Protein AF-A0A0F8WGE4-F1 (afdb_monomer_lite)

Secondary structure (DSSP, 8-state):
-EEEEEEEEESSS-GGGPEEPPB--STTTTTSSSEEEEEEETTEEEEEEBTTBEEEEETTTTEEEEESS---EEEEEEEEE-

Organism: NCBI:txid412755

Foldseek 3Di:
DDKDKWKWKALVPDPVGIFTWDDPPDPVCLQPFAWDWADPDPPDIDIRTRPQYIWGAPPPPRDIDGDRPGDMDMDMDMDDDD

Sequence (82 aa):
SDLLVKVLISPTGADTNNLEVSAASDYGVVSNSGYTIFADDDNSFHIQTGAQGLAHPRDADGISILIDNESWYYKIKVWKLG

pLDDT: mean 81.52, std 11.43, range [45.84, 93.62]

Radius of gyration: 13.25 Å; chains: 1; bounding box: 32×29×30 Å

Structure (mmCIF, N/CA/C/O backbone):
data_AF-A0A0F8WGE4-F1
#
_entry.id   AF-A0A0F8WGE4-F1
#
loop_
_atom_site.group_PDB
_atom_site.id
_atom_site.type_symbol
_atom_site.label_atom_id
_atom_site.label_alt_id
_atom_site.label_comp_id
_atom_site.label_asym_id
_atom_site.label_entity_id
_atom_site.label_seq_id
_atom_site.pdbx_PDB_ins_code
_atom_site.Cartn_x
_atom_site.Cartn_y
_atom_site.Cartn_z
_atom_site.occupancy
_atom_site.B_iso_or_equiv
_atom_site.auth_seq_id
_atom_site.auth_comp_id
_atom_site.auth_asym_id
_atom_site.auth_atom_id
_atom_site.pdbx_PDB_model_num
ATOM 1 N N . SER A 1 1 ? -17.223 -0.827 13.484 1.00 73.44 1 SER A N 1
ATOM 2 C CA . SER A 1 1 ? -16.291 0.296 13.321 1.00 73.44 1 SER A CA 1
ATOM 3 C C . SER A 1 1 ? -15.473 0.032 12.097 1.00 73.44 1 SER A C 1
ATOM 5 O O . SER A 1 1 ? -14.941 -1.067 11.972 1.00 73.44 1 SER A O 1
ATOM 7 N N . ASP A 1 2 ? -15.409 1.014 11.217 1.00 86.69 2 ASP A N 1
ATOM 8 C CA . ASP A 1 2 ? -14.752 0.863 9.926 1.00 86.69 2 ASP A CA 1
ATOM 9 C C . ASP A 1 2 ? -13.262 1.208 10.053 1.00 86.69 2 ASP A C 1
ATOM 11 O O . ASP A 1 2 ? -12.861 2.003 10.906 1.00 86.69 2 ASP A O 1
ATOM 15 N N . LEU A 1 3 ? -12.412 0.602 9.226 1.00 88.75 3 LEU A N 1
ATOM 16 C CA . LEU A 1 3 ? -10.983 0.911 9.185 1.00 88.75 3 LEU A CA 1
ATOM 17 C C . LEU A 1 3 ? -10.632 1.536 7.839 1.00 88.75 3 LEU A C 1
ATOM 19 O O . LEU A 1 3 ? -10.984 1.007 6.788 1.00 88.75 3 LEU A O 1
ATOM 23 N N . LEU A 1 4 ? -9.882 2.635 7.875 1.00 89.25 4 LEU A N 1
ATOM 24 C CA . LEU A 1 4 ? -9.162 3.132 6.710 1.00 89.25 4 LEU A CA 1
ATOM 25 C C . LEU A 1 4 ? -7.730 2.619 6.781 1.00 89.25 4 LEU A C 1
ATOM 27 O O . LEU A 1 4 ? -7.017 2.916 7.738 1.00 89.25 4 LEU A O 1
ATOM 31 N N . VAL A 1 5 ? -7.300 1.890 5.759 1.00 89.56 5 VAL A N 1
ATOM 32 C CA . VAL A 1 5 ? -5.925 1.407 5.622 1.00 89.56 5 VAL A CA 1
ATOM 33 C C . VAL A 1 5 ? -5.335 2.021 4.362 1.00 89.56 5 VAL A C 1
ATOM 35 O O . VAL A 1 5 ? -5.943 1.948 3.297 1.00 89.56 5 VAL A O 1
ATOM 38 N N . LYS A 1 6 ? -4.156 2.633 4.481 1.00 89.62 6 LYS A N 1
ATOM 39 C CA . LYS A 1 6 ? -3.404 3.170 3.342 1.00 89.62 6 LYS A CA 1
ATOM 40 C C . LYS A 1 6 ? -1.975 2.658 3.343 1.00 89.62 6 LYS A C 1
ATOM 42 O O . LYS A 1 6 ? -1.319 2.646 4.388 1.00 89.62 6 LYS A O 1
ATOM 47 N N . VAL A 1 7 ? -1.491 2.309 2.155 1.00 89.62 7 VAL A N 1
ATOM 48 C CA . VAL A 1 7 ? -0.081 2.005 1.898 1.00 89.62 7 VAL A CA 1
ATOM 49 C C . VAL A 1 7 ? 0.569 3.229 1.267 1.00 89.62 7 VAL A C 1
ATOM 51 O O . VAL A 1 7 ? 0.102 3.754 0.258 1.00 89.62 7 VAL A O 1
ATOM 54 N N . LEU A 1 8 ? 1.638 3.694 1.900 1.00 91.12 8 LEU A N 1
ATOM 55 C CA . LEU A 1 8 ? 2.423 4.844 1.488 1.00 91.12 8 LEU A CA 1
ATOM 56 C C . LEU A 1 8 ? 3.848 4.407 1.172 1.00 91.12 8 LEU A C 1
ATOM 58 O O . LEU A 1 8 ? 4.356 3.452 1.760 1.00 91.12 8 LEU A O 1
ATOM 62 N N . ILE A 1 9 ? 4.501 5.150 0.294 1.00 90.56 9 ILE A N 1
ATOM 63 C CA . 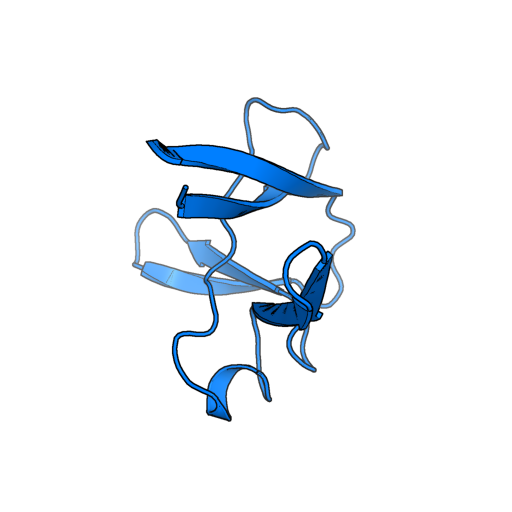ILE A 1 9 ? 5.877 4.921 -0.143 1.00 90.56 9 ILE A CA 1
ATOM 64 C C . ILE A 1 9 ? 6.677 6.225 -0.095 1.00 90.56 9 ILE A C 1
ATOM 66 O O . ILE A 1 9 ? 6.116 7.304 -0.270 1.00 90.56 9 ILE A O 1
ATOM 70 N N . SER A 1 10 ? 7.985 6.144 0.139 1.00 91.00 10 SER A N 1
ATOM 71 C CA . SER A 1 10 ? 8.876 7.307 0.159 1.00 91.00 10 SER A CA 1
ATOM 72 C C . SER A 1 10 ? 10.275 6.938 -0.332 1.00 91.00 10 SER A C 1
ATOM 74 O O . SER A 1 10 ? 10.851 5.967 0.165 1.00 91.00 10 SER A O 1
ATOM 76 N N . PRO A 1 11 ? 10.875 7.725 -1.241 1.00 89.81 11 PRO A N 1
ATOM 77 C CA . PRO A 1 11 ? 12.239 7.483 -1.708 1.00 89.81 11 PRO A CA 1
ATOM 78 C C . PRO A 1 11 ? 13.296 7.789 -0.635 1.00 89.81 11 PRO A C 1
ATOM 80 O O . PRO A 1 11 ? 14.425 7.320 -0.728 1.00 89.81 11 PRO A O 1
ATOM 83 N N . THR A 1 12 ? 12.957 8.582 0.387 1.00 90.38 12 THR A N 1
ATOM 84 C CA . THR A 1 12 ? 13.904 9.026 1.428 1.00 90.38 12 THR A CA 1
ATOM 85 C C . THR A 1 12 ? 13.574 8.505 2.823 1.00 90.38 12 THR A C 1
ATOM 87 O O . THR A 1 12 ? 14.346 8.721 3.754 1.00 90.38 12 THR A O 1
ATOM 90 N N . GLY A 1 13 ? 12.410 7.874 3.001 1.00 85.06 13 GLY A N 1
ATOM 91 C CA . GLY A 1 13 ? 11.907 7.440 4.307 1.00 85.06 13 GLY A CA 1
ATOM 92 C C . GLY A 1 13 ? 11.386 8.580 5.190 1.00 85.06 13 GLY A C 1
ATOM 93 O O . GLY A 1 13 ? 10.888 8.323 6.284 1.00 85.06 13 GLY A O 1
ATOM 94 N N . ALA A 1 14 ? 11.461 9.831 4.724 1.00 88.38 14 ALA A N 1
ATOM 95 C CA . ALA A 1 14 ? 10.914 10.982 5.428 1.00 88.38 14 ALA A CA 1
ATOM 96 C C . ALA A 1 14 ? 9.399 11.102 5.214 1.00 88.38 14 ALA A C 1
ATOM 98 O O . ALA A 1 14 ? 8.888 10.901 4.109 1.00 88.38 14 ALA A O 1
ATOM 99 N N . ASP A 1 15 ? 8.689 11.512 6.267 1.00 81.12 15 ASP A N 1
ATOM 100 C CA . ASP A 1 15 ? 7.224 11.575 6.265 1.00 81.12 15 ASP A CA 1
ATOM 101 C C . ASP A 1 15 ? 6.638 12.657 5.358 1.00 81.12 15 ASP A C 1
ATOM 103 O O . ASP A 1 15 ? 5.473 12.560 4.968 1.00 81.12 15 ASP A O 1
ATOM 107 N N . THR A 1 16 ? 7.437 13.668 5.022 1.00 82.31 16 THR A N 1
ATOM 108 C CA . THR A 1 16 ? 7.024 14.832 4.232 1.00 82.31 16 THR A CA 1
ATOM 109 C C . THR A 1 16 ? 6.825 14.522 2.750 1.00 82.31 16 THR A C 1
ATOM 111 O O . THR A 1 16 ? 6.143 15.284 2.078 1.00 82.31 16 THR A O 1
ATOM 114 N N . ASN A 1 17 ? 7.387 13.415 2.249 1.00 78.25 17 ASN A N 1
ATOM 115 C CA . ASN A 1 17 ? 7.415 13.077 0.819 1.00 78.25 17 ASN A CA 1
ATOM 116 C C . ASN A 1 17 ? 6.770 11.710 0.541 1.00 78.25 17 ASN A C 1
ATOM 118 O O . ASN A 1 17 ? 7.213 10.973 -0.338 1.00 78.25 17 ASN A O 1
ATOM 122 N N . ASN A 1 18 ? 5.769 11.337 1.339 1.00 85.06 18 ASN A N 1
ATOM 123 C CA . ASN A 1 18 ? 5.056 10.084 1.137 1.00 85.06 18 ASN A CA 1
ATOM 124 C C . ASN A 1 18 ? 4.085 10.198 -0.042 1.00 85.06 18 ASN A C 1
ATOM 126 O O . ASN A 1 18 ? 3.248 11.100 -0.061 1.00 85.06 18 ASN A O 1
ATOM 130 N N . LEU A 1 19 ? 4.148 9.238 -0.958 1.00 88.25 19 LEU A N 1
ATOM 131 C CA . LEU A 1 19 ? 3.173 9.055 -2.029 1.00 88.25 19 LEU A CA 1
ATOM 132 C C . LEU A 1 19 ? 2.240 7.900 -1.659 1.00 88.25 19 LEU A C 1
ATOM 134 O O . LEU A 1 19 ? 2.665 6.920 -1.044 1.00 88.25 19 LEU A O 1
ATOM 138 N N . GLU A 1 20 ? 0.959 8.021 -1.997 1.00 87.62 20 GLU A N 1
ATOM 139 C CA . GLU A 1 20 ? -0.005 6.940 -1.793 1.00 87.62 20 GLU A CA 1
ATOM 140 C C . GLU A 1 20 ? 0.106 5.925 -2.928 1.00 87.62 20 GLU A C 1
ATOM 142 O O . GLU A 1 20 ? 0.101 6.283 -4.106 1.00 87.62 20 GLU A O 1
ATOM 147 N N . VAL A 1 21 ? 0.218 4.651 -2.563 1.00 87.38 21 VAL A N 1
ATOM 148 C CA . VAL A 1 21 ? 0.236 3.561 -3.534 1.00 87.38 21 VAL A CA 1
ATOM 149 C C . VAL A 1 21 ? -1.169 3.404 -4.112 1.00 87.38 21 VAL A C 1
ATOM 151 O O . VAL A 1 21 ? -2.167 3.455 -3.390 1.00 87.38 21 VAL A O 1
ATOM 154 N N . SER A 1 22 ? -1.258 3.179 -5.416 1.00 80.25 22 SER A N 1
ATOM 155 C CA . SER A 1 22 ? -2.496 2.809 -6.086 1.00 80.25 22 SER A CA 1
ATOM 156 C C . SER A 1 22 ? -2.972 1.450 -5.572 1.00 80.25 22 SER A C 1
ATOM 158 O O . SER A 1 22 ? -2.292 0.431 -5.724 1.00 80.25 22 SER A O 1
ATOM 160 N N . ALA A 1 23 ? -4.155 1.429 -4.958 1.00 68.06 23 ALA A N 1
ATOM 161 C CA . ALA A 1 23 ? -4.832 0.180 -4.643 1.00 68.06 23 ALA A CA 1
ATOM 162 C C . ALA A 1 23 ? -5.232 -0.519 -5.951 1.00 68.06 23 ALA A C 1
ATOM 164 O O . ALA A 1 23 ? -5.734 0.124 -6.876 1.00 68.06 23 ALA A O 1
ATOM 165 N N . ALA A 1 24 ? -5.025 -1.833 -6.029 1.00 63.81 24 ALA A N 1
ATOM 166 C CA . ALA A 1 24 ? -5.522 -2.627 -7.140 1.00 63.81 24 ALA A CA 1
ATOM 167 C C . ALA A 1 24 ? -7.054 -2.694 -7.021 1.00 63.81 24 ALA A C 1
ATOM 169 O O . ALA A 1 24 ? -7.585 -3.427 -6.192 1.00 63.81 24 ALA A O 1
ATOM 170 N N . SER A 1 25 ? -7.772 -1.892 -7.811 1.00 54.97 25 SER A N 1
ATOM 171 C CA . SER A 1 25 ? -9.242 -1.848 -7.789 1.00 54.97 25 SER A CA 1
ATOM 172 C C . SER A 1 25 ? -9.897 -3.062 -8.453 1.00 54.97 25 SER A C 1
ATOM 174 O O . SER A 1 25 ? -11.119 -3.177 -8.434 1.00 54.97 25 SER A O 1
ATOM 176 N N . ASP A 1 26 ? -9.105 -3.948 -9.058 1.00 49.72 26 ASP A N 1
ATOM 177 C CA . ASP A 1 26 ? -9.586 -5.100 -9.808 1.00 49.72 26 ASP A CA 1
ATOM 178 C C . ASP A 1 26 ? -8.723 -6.333 -9.505 1.00 49.72 26 ASP A C 1
ATOM 180 O O . ASP A 1 26 ? -7.495 -6.236 -9.416 1.00 49.72 26 ASP A O 1
ATOM 184 N N . TYR A 1 27 ? -9.348 -7.504 -9.362 1.00 48.06 27 TYR A N 1
ATOM 185 C CA . TYR A 1 27 ? -8.669 -8.766 -9.013 1.00 48.06 27 TYR A CA 1
ATOM 186 C C . TYR A 1 27 ? -7.578 -9.137 -10.044 1.00 48.06 27 TYR A C 1
ATOM 188 O O . TYR A 1 27 ? -6.604 -9.807 -9.710 1.00 48.06 27 TYR A O 1
ATOM 196 N N . GLY A 1 28 ? -7.699 -8.646 -11.287 1.00 45.84 28 GLY A N 1
ATOM 197 C CA . GLY A 1 28 ? -6.693 -8.787 -12.350 1.00 45.84 28 GLY A CA 1
ATOM 198 C C . GLY A 1 28 ? -5.512 -7.803 -12.279 1.00 45.84 28 GLY A C 1
ATOM 199 O O . GLY A 1 28 ? -4.517 -7.984 -12.979 1.00 45.84 28 GLY A O 1
ATOM 200 N N . VAL A 1 29 ? -5.568 -6.775 -11.428 1.00 49.06 29 VAL A N 1
ATOM 201 C CA . VAL A 1 29 ? -4.460 -5.823 -11.213 1.00 49.06 29 VAL A CA 1
ATOM 202 C C . VAL A 1 29 ? -3.497 -6.326 -10.134 1.00 49.06 29 VAL A C 1
ATOM 204 O O . VAL A 1 29 ? -2.313 -5.999 -10.181 1.00 49.06 29 VAL A O 1
ATOM 207 N N . VAL A 1 30 ? -3.943 -7.226 -9.249 1.00 51.03 30 VAL A N 1
ATOM 208 C CA . VAL A 1 30 ? -3.056 -7.959 -8.321 1.00 51.03 30 VAL A CA 1
ATOM 209 C C . VAL A 1 30 ? -2.035 -8.809 -9.089 1.00 51.03 30 VAL A C 1
ATOM 211 O O . VAL A 1 30 ? -0.910 -9.000 -8.637 1.00 51.03 30 VAL A O 1
ATOM 214 N N . SER A 1 31 ? -2.372 -9.261 -10.302 1.00 55.88 31 SER A N 1
ATOM 215 C CA . SER A 1 31 ? -1.402 -9.912 -11.193 1.00 55.88 31 SER A CA 1
ATOM 216 C C . SER A 1 31 ? -0.350 -8.968 -11.783 1.00 55.88 31 SER A C 1
ATOM 218 O O . SER A 1 31 ? 0.641 -9.462 -12.312 1.00 55.88 31 SER A O 1
ATOM 220 N N . ASN A 1 32 ? -0.532 -7.646 -11.701 1.00 71.12 32 ASN A N 1
ATOM 221 C CA . ASN A 1 32 ? 0.391 -6.673 -12.278 1.00 71.12 32 ASN A CA 1
ATOM 222 C C . ASN A 1 32 ? 1.059 -5.834 -11.177 1.00 71.12 32 ASN A C 1
ATOM 224 O O . ASN A 1 32 ? 2.075 -6.263 -10.644 1.00 71.12 32 ASN A O 1
ATOM 228 N N . SER A 1 33 ? 0.489 -4.705 -10.755 1.00 74.06 33 SER A N 1
ATOM 229 C CA . SER A 1 33 ? 1.146 -3.750 -9.851 1.00 74.06 33 SER A CA 1
ATOM 230 C C . SER A 1 33 ? 0.166 -3.100 -8.874 1.00 74.06 33 SER A C 1
ATOM 232 O O . SER A 1 33 ? -0.929 -2.715 -9.281 1.00 74.06 33 SER A O 1
ATOM 234 N N . GLY A 1 34 ? 0.569 -2.912 -7.615 1.00 83.25 34 GLY A N 1
ATOM 235 C CA . GLY A 1 34 ? -0.251 -2.286 -6.570 1.00 83.25 34 GLY A CA 1
ATOM 236 C C . GLY A 1 34 ? -0.368 -3.162 -5.325 1.00 83.25 34 GLY A C 1
ATOM 237 O O . GLY A 1 34 ? 0.530 -3.946 -5.024 1.00 83.25 34 GLY A O 1
ATOM 238 N N . TYR A 1 35 ? -1.470 -3.027 -4.589 1.00 84.62 35 TYR A N 1
ATOM 239 C CA . TYR A 1 35 ? -1.755 -3.870 -3.427 1.00 84.62 35 TYR A CA 1
ATOM 240 C C . TYR A 1 35 ? -3.242 -4.178 -3.276 1.00 84.62 35 TYR A C 1
ATOM 242 O O . TYR A 1 35 ? -4.103 -3.415 -3.723 1.00 84.62 35 TYR A O 1
ATOM 250 N N . THR A 1 36 ? -3.521 -5.273 -2.575 1.00 85.12 36 THR A N 1
ATOM 251 C CA . THR A 1 36 ? -4.854 -5.658 -2.110 1.00 85.12 36 THR A CA 1
ATOM 252 C C . THR A 1 36 ? -4.801 -5.952 -0.620 1.00 85.12 36 THR A C 1
ATOM 254 O O . THR A 1 36 ? -3.801 -6.462 -0.114 1.00 85.12 36 THR A O 1
ATOM 257 N N . ILE A 1 37 ? -5.876 -5.602 0.081 1.00 86.00 37 ILE A N 1
ATOM 258 C CA . ILE A 1 37 ? -6.056 -5.892 1.501 1.00 86.00 37 ILE A CA 1
ATOM 259 C C . ILE A 1 37 ? -7.082 -7.013 1.605 1.00 86.00 37 ILE A C 1
ATOM 261 O O . ILE A 1 37 ? -8.192 -6.882 1.089 1.00 86.00 37 ILE A O 1
ATOM 265 N N . PHE A 1 38 ? -6.713 -8.091 2.281 1.00 87.12 38 PHE A N 1
ATOM 266 C CA . PHE A 1 38 ? -7.587 -9.221 2.549 1.00 87.12 38 PHE A CA 1
ATOM 267 C C . PHE A 1 38 ? -7.828 -9.309 4.048 1.00 87.12 38 PHE A C 1
ATOM 269 O O . PHE A 1 38 ? -6.881 -9.250 4.828 1.00 87.12 38 PHE A O 1
ATOM 276 N N . ALA A 1 39 ? -9.089 -9.444 4.445 1.00 87.62 39 ALA A N 1
ATOM 277 C CA . ALA A 1 39 ? -9.415 -9.820 5.812 1.00 87.62 39 ALA A CA 1
ATOM 278 C C . ALA A 1 39 ? -9.126 -11.316 5.991 1.00 87.62 39 ALA A C 1
ATOM 280 O O . ALA A 1 39 ? -9.595 -12.128 5.191 1.00 87.62 39 ALA A O 1
ATOM 281 N N . ASP A 1 40 ? -8.359 -11.657 7.021 1.00 87.06 40 ASP A N 1
ATOM 282 C CA . ASP A 1 40 ? -8.095 -13.045 7.414 1.00 87.06 40 ASP A CA 1
ATOM 283 C C . ASP A 1 40 ? -9.173 -13.536 8.384 1.00 87.06 40 ASP A C 1
ATOM 285 O O . ASP A 1 40 ? -9.703 -14.639 8.243 1.00 87.06 40 ASP A O 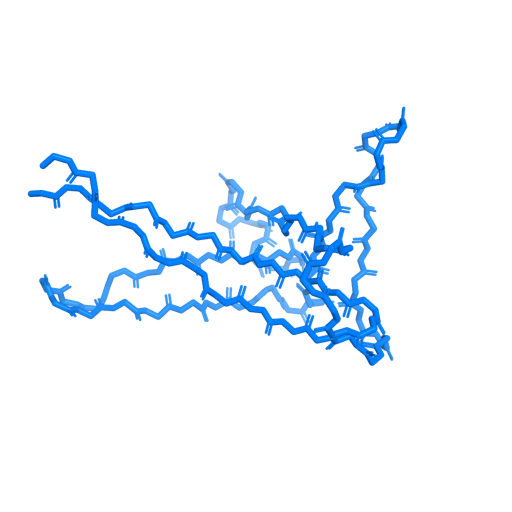1
ATOM 289 N N . ASP A 1 41 ? -9.520 -12.680 9.347 1.00 90.69 41 ASP A N 1
ATOM 290 C CA . ASP A 1 41 ? -10.605 -12.854 10.306 1.00 90.69 41 ASP A CA 1
ATOM 291 C C . ASP A 1 41 ? -11.144 -11.485 10.776 1.00 90.69 41 ASP A C 1
ATOM 293 O O . ASP A 1 41 ? -10.825 -10.439 10.208 1.00 90.69 41 ASP A O 1
ATOM 297 N N . ASP A 1 42 ? -11.965 -11.482 11.828 1.00 85.38 42 ASP A N 1
ATOM 298 C CA . ASP A 1 42 ? -12.586 -10.268 12.373 1.00 85.38 42 AS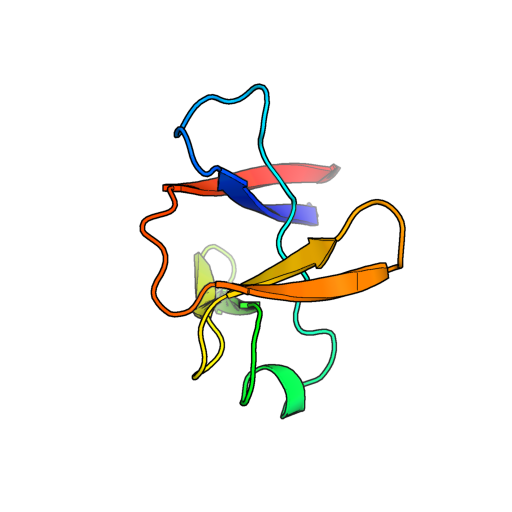P A CA 1
ATOM 299 C C . ASP A 1 42 ? -11.581 -9.256 12.966 1.00 85.38 42 ASP A C 1
ATOM 301 O O . ASP A 1 42 ? -11.949 -8.110 13.230 1.00 85.38 42 ASP A O 1
ATOM 305 N N . ASN A 1 43 ? -10.327 -9.653 13.209 1.00 87.69 43 ASN A N 1
ATOM 306 C CA . ASN A 1 43 ? -9.320 -8.846 13.906 1.00 87.69 43 ASN A CA 1
ATOM 307 C C . ASN A 1 43 ? -7.976 -8.755 13.174 1.00 87.69 43 ASN A C 1
ATOM 309 O O . ASN A 1 43 ? -7.048 -8.113 13.677 1.00 87.69 43 ASN A O 1
ATOM 313 N N . SER A 1 44 ? -7.847 -9.382 12.010 1.00 89.50 44 SER A N 1
ATOM 314 C CA . SER A 1 44 ? -6.609 -9.420 11.250 1.00 89.50 44 SER A CA 1
ATOM 315 C C . SER A 1 44 ? -6.857 -9.304 9.755 1.00 89.50 44 SER A C 1
ATOM 317 O O . SER A 1 44 ? -7.873 -9.725 9.201 1.00 89.50 44 SER A O 1
ATOM 319 N N . PHE A 1 45 ? -5.900 -8.664 9.102 1.00 91.19 45 PHE A N 1
ATOM 320 C CA . PHE A 1 45 ? -5.848 -8.532 7.663 1.00 91.19 45 PHE A CA 1
ATOM 321 C C . PHE A 1 45 ? -4.397 -8.652 7.222 1.00 91.19 45 PHE A C 1
ATOM 323 O O . PHE A 1 45 ? -3.479 -8.251 7.949 1.00 91.19 45 PHE A O 1
ATOM 330 N N . HIS A 1 46 ? -4.195 -9.110 5.996 1.00 90.44 46 HIS A N 1
ATOM 331 C CA . HIS A 1 46 ? -2.909 -9.043 5.329 1.00 90.44 46 HIS A CA 1
ATOM 332 C C . HIS A 1 46 ? -2.991 -8.156 4.092 1.00 90.44 46 HIS A C 1
ATOM 334 O O . HIS A 1 46 ? -4.046 -7.944 3.490 1.00 90.44 46 HIS A O 1
ATOM 340 N N . ILE A 1 47 ? -1.838 -7.606 3.725 1.00 88.19 47 ILE A N 1
ATOM 341 C CA . ILE A 1 47 ? -1.670 -6.799 2.523 1.00 88.19 47 ILE A CA 1
ATOM 342 C C . ILE A 1 47 ? -0.775 -7.586 1.579 1.00 88.19 47 ILE A C 1
ATOM 344 O O . ILE A 1 47 ? 0.367 -7.888 1.923 1.00 88.19 47 ILE A O 1
ATOM 348 N N . GLN A 1 48 ? -1.290 -7.907 0.396 1.00 86.81 48 GLN A N 1
ATOM 349 C CA . GLN A 1 48 ? -0.526 -8.574 -0.650 1.00 86.81 48 GLN A CA 1
ATOM 350 C C . GLN A 1 48 ? -0.179 -7.573 -1.748 1.00 86.81 48 GLN A C 1
ATOM 352 O O . GLN A 1 48 ? -1.048 -6.848 -2.238 1.00 86.81 48 GLN A O 1
ATOM 357 N N . THR A 1 49 ? 1.092 -7.536 -2.139 1.00 84.75 49 THR A N 1
ATOM 358 C CA . THR A 1 49 ? 1.553 -6.728 -3.269 1.00 84.75 49 THR A CA 1
ATOM 359 C C . THR A 1 49 ? 1.266 -7.426 -4.593 1.00 84.75 49 THR A C 1
ATOM 361 O O . THR A 1 49 ? 1.136 -8.652 -4.651 1.00 84.75 49 THR A O 1
ATOM 364 N N . GLY A 1 50 ? 1.212 -6.649 -5.671 1.00 79.25 50 GLY A N 1
ATOM 365 C CA . GLY A 1 50 ? 1.180 -7.199 -7.018 1.00 79.25 50 GLY A CA 1
ATOM 366 C C . GLY A 1 50 ? 2.458 -7.969 -7.360 1.00 79.25 50 GLY A C 1
ATOM 367 O O . GLY A 1 50 ? 3.514 -7.743 -6.764 1.00 79.25 50 GLY A O 1
ATOM 368 N N . ALA A 1 51 ? 2.376 -8.873 -8.338 1.00 82.12 51 ALA A N 1
ATOM 369 C CA . ALA A 1 51 ? 3.515 -9.695 -8.757 1.00 82.12 51 ALA A CA 1
ATOM 370 C C . ALA A 1 51 ? 4.677 -8.885 -9.371 1.00 82.12 51 ALA A C 1
ATOM 372 O O . ALA A 1 51 ? 5.815 -9.345 -9.339 1.00 82.12 51 ALA A O 1
ATOM 373 N N . GLN A 1 52 ? 4.404 -7.697 -9.923 1.00 82.31 52 GLN A N 1
ATOM 374 C CA . GLN A 1 52 ? 5.412 -6.756 -10.431 1.00 82.31 52 GLN A CA 1
ATOM 375 C C . GLN A 1 52 ? 5.779 -5.669 -9.404 1.00 82.31 52 GLN A C 1
ATOM 377 O O . GLN A 1 52 ? 6.545 -4.772 -9.728 1.00 82.31 52 GLN A O 1
ATOM 382 N N . GLY A 1 53 ? 5.238 -5.724 -8.181 1.00 83.12 53 GLY A N 1
ATOM 383 C CA . GLY A 1 53 ? 5.522 -4.755 -7.121 1.00 83.12 53 GLY A CA 1
ATOM 384 C C . GLY A 1 53 ? 4.389 -3.761 -6.861 1.00 83.12 53 GLY A C 1
ATOM 385 O O . GLY A 1 53 ? 3.201 -4.067 -7.020 1.00 83.12 53 GLY A O 1
ATOM 386 N N . LEU A 1 54 ? 4.759 -2.569 -6.393 1.00 86.62 54 LEU A N 1
ATOM 387 C CA . LEU A 1 54 ? 3.833 -1.493 -6.027 1.00 86.62 54 LEU A CA 1
ATOM 388 C C . LEU A 1 54 ? 3.766 -0.463 -7.150 1.00 86.62 54 LEU A C 1
ATOM 390 O O . LEU A 1 54 ? 4.716 -0.309 -7.903 1.00 86.62 54 LEU A O 1
ATOM 394 N N . ALA A 1 55 ? 2.667 0.276 -7.254 1.00 86.50 55 ALA A N 1
ATOM 395 C CA . ALA A 1 55 ? 2.594 1.396 -8.181 1.00 86.50 55 ALA A CA 1
ATOM 396 C C . ALA A 1 55 ? 1.965 2.619 -7.531 1.00 86.50 55 ALA A C 1
ATOM 398 O O . ALA A 1 55 ? 1.129 2.486 -6.641 1.00 86.50 55 ALA A O 1
ATOM 399 N N . HIS A 1 56 ? 2.353 3.806 -7.975 1.00 84.81 56 HIS A N 1
ATOM 400 C CA . HIS A 1 56 ? 1.770 5.061 -7.518 1.00 84.81 56 HIS A CA 1
ATOM 401 C C . HIS A 1 56 ? 1.489 5.981 -8.708 1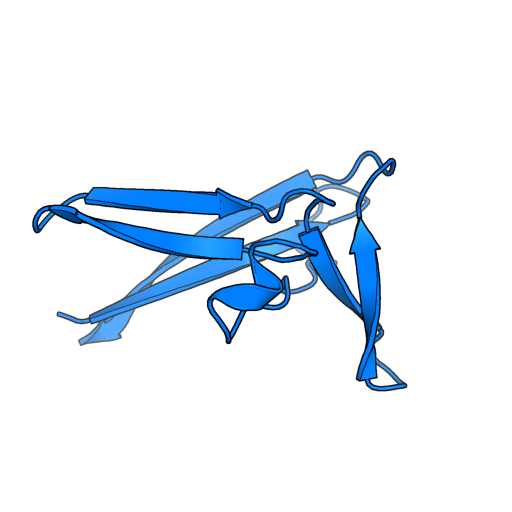.00 84.81 56 HIS A C 1
ATOM 403 O O . HIS A 1 56 ? 2.163 5.883 -9.739 1.00 84.81 56 HIS A O 1
ATOM 409 N N . PRO A 1 57 ? 0.514 6.894 -8.604 1.00 81.25 57 PRO A N 1
ATOM 410 C CA . PRO A 1 57 ? 0.286 7.868 -9.655 1.00 81.25 57 PRO A CA 1
ATOM 411 C C . PRO A 1 57 ? 1.446 8.871 -9.705 1.00 81.25 57 PRO A C 1
ATOM 413 O O . PRO A 1 57 ? 1.940 9.337 -8.677 1.00 81.25 57 PRO A O 1
ATOM 416 N N . ARG A 1 58 ? 1.870 9.225 -10.918 1.00 80.19 58 ARG A N 1
ATOM 417 C CA . ARG A 1 58 ? 2.710 10.388 -11.194 1.00 80.19 58 ARG A CA 1
ATOM 418 C C . ARG A 1 58 ? 1.820 11.622 -11.156 1.00 80.19 58 ARG A C 1
ATOM 420 O O . ARG A 1 58 ? 1.012 11.814 -12.065 1.00 80.19 58 ARG A O 1
ATOM 427 N N . ASP A 1 59 ? 1.992 12.425 -10.107 1.00 68.81 59 ASP A N 1
ATOM 428 C CA . ASP A 1 59 ? 1.132 13.545 -9.697 1.00 68.81 59 ASP A CA 1
ATOM 429 C C . ASP A 1 59 ? 0.456 14.318 -10.844 1.00 68.81 59 ASP A C 1
ATOM 431 O O . ASP A 1 59 ? -0.758 14.502 -10.830 1.00 68.81 59 ASP A O 1
ATOM 435 N N . ALA A 1 60 ? 1.221 14.766 -11.843 1.00 67.31 60 ALA A N 1
ATOM 436 C CA . ALA A 1 60 ? 0.735 15.716 -12.846 1.00 67.31 60 ALA A CA 1
ATOM 437 C C . ALA A 1 60 ? -0.070 15.095 -14.003 1.00 67.31 60 ALA A C 1
ATOM 439 O O . ALA A 1 60 ? -0.897 15.781 -14.603 1.00 67.31 60 ALA A O 1
ATOM 440 N N . ASP A 1 61 ? 0.142 13.812 -14.308 1.00 73.19 61 ASP A N 1
ATOM 441 C CA . ASP A 1 61 ? -0.322 13.230 -15.577 1.00 73.19 61 ASP A CA 1
ATOM 442 C C . ASP A 1 61 ? -1.274 12.042 -15.372 1.00 73.19 61 ASP A C 1
ATOM 444 O O . ASP A 1 61 ? -1.784 11.481 -16.341 1.00 73.19 61 ASP A O 1
ATOM 448 N N . GLY A 1 62 ? -1.463 11.598 -14.123 1.00 68.56 62 GLY A N 1
ATOM 449 C CA . GLY A 1 62 ? -2.262 10.411 -13.795 1.00 68.56 62 GLY A CA 1
ATOM 450 C C . GLY A 1 62 ? -1.653 9.087 -14.274 1.00 68.56 62 GLY A C 1
ATOM 451 O O . GLY A 1 62 ? -2.300 8.045 -14.189 1.00 68.56 62 GLY A O 1
ATOM 452 N N . ILE A 1 63 ? -0.415 9.107 -14.775 1.00 78.69 63 ILE A N 1
ATOM 453 C CA . ILE A 1 63 ? 0.305 7.915 -15.234 1.00 78.69 63 ILE A CA 1
ATOM 454 C C . ILE A 1 63 ? 0.774 7.111 -14.023 1.00 78.69 63 ILE A C 1
ATOM 456 O O . ILE A 1 63 ? 1.401 7.655 -13.122 1.00 78.69 63 ILE A O 1
ATOM 460 N N . SER A 1 64 ? 0.512 5.807 -14.023 1.00 79.56 64 SER A N 1
ATOM 461 C CA . SER A 1 64 ? 0.999 4.892 -12.990 1.00 79.56 64 SER A CA 1
ATOM 462 C C . SER A 1 64 ? 2.499 4.629 -13.163 1.00 79.56 64 SER A C 1
ATOM 464 O O . SER A 1 64 ? 2.927 4.207 -14.237 1.00 79.56 64 SER A O 1
ATOM 466 N N . ILE A 1 65 ? 3.289 4.857 -12.114 1.00 85.38 65 ILE A N 1
ATOM 467 C CA . ILE A 1 65 ? 4.706 4.480 -12.030 1.00 85.38 65 ILE A CA 1
ATOM 468 C C . ILE A 1 65 ? 4.808 3.195 -11.218 1.00 85.38 65 ILE A C 1
ATOM 470 O O . ILE A 1 65 ? 4.273 3.127 -10.113 1.00 85.38 65 ILE A O 1
ATOM 474 N N . LEU A 1 66 ? 5.496 2.199 -11.771 1.00 85.88 66 LEU A N 1
ATOM 475 C CA . LEU A 1 66 ? 5.834 0.958 -11.085 1.00 85.88 66 LEU A CA 1
ATOM 476 C C . LEU A 1 66 ? 7.084 1.153 -10.220 1.00 85.88 66 LEU A C 1
ATOM 478 O O . LEU A 1 66 ? 8.020 1.822 -10.642 1.00 85.88 66 LEU A O 1
ATOM 482 N N . ILE A 1 67 ? 7.069 0.548 -9.037 1.00 84.44 67 ILE A N 1
ATOM 483 C CA . ILE A 1 67 ? 8.218 0.362 -8.155 1.00 84.44 67 ILE A CA 1
ATOM 484 C C . ILE A 1 67 ? 8.523 -1.129 -8.148 1.00 84.44 67 ILE A C 1
ATOM 486 O O . ILE A 1 67 ? 7.803 -1.904 -7.506 1.00 84.44 67 ILE A O 1
ATOM 490 N N . ASP A 1 68 ? 9.557 -1.518 -8.887 1.00 76.69 68 ASP A N 1
ATOM 491 C CA . ASP A 1 68 ? 9.959 -2.917 -9.067 1.00 76.69 68 ASP A CA 1
ATOM 492 C C . ASP A 1 68 ? 11.400 -3.180 -8.615 1.00 76.69 68 ASP A C 1
ATOM 494 O O . ASP A 1 68 ? 11.674 -4.184 -7.956 1.00 76.69 68 ASP A O 1
ATOM 498 N N . ASN A 1 69 ? 12.315 -2.265 -8.925 1.00 79.25 69 ASN A N 1
ATOM 499 C CA . ASN A 1 69 ? 13.746 -2.388 -8.673 1.00 79.25 69 ASN A CA 1
ATOM 500 C C . ASN A 1 69 ? 14.293 -1.263 -7.784 1.00 79.25 69 ASN A C 1
ATOM 502 O O . ASN A 1 69 ? 15.452 -1.311 -7.363 1.00 79.25 69 ASN A O 1
ATOM 506 N N . GLU A 1 70 ? 13.474 -0.259 -7.475 1.00 84.88 70 GLU A N 1
ATOM 507 C CA . GLU A 1 70 ? 13.879 0.883 -6.682 1.00 84.88 70 GLU A CA 1
ATOM 508 C C . GLU A 1 70 ? 13.853 0.581 -5.177 1.00 84.88 70 GLU A C 1
ATOM 510 O O . GLU A 1 70 ? 12.898 0.035 -4.623 1.00 84.88 70 GLU A O 1
ATOM 515 N N . SER A 1 71 ? 14.890 1.032 -4.472 1.00 86.75 71 SER A N 1
ATOM 516 C CA . SER A 1 71 ? 14.982 0.928 -3.012 1.00 86.75 71 SER A CA 1
ATOM 517 C C . SER A 1 71 ? 14.172 2.029 -2.325 1.00 86.75 71 SER A C 1
ATOM 519 O O . SER A 1 71 ? 14.725 3.056 -1.932 1.00 86.75 71 SER A O 1
ATOM 521 N N . TRP A 1 72 ? 12.859 1.836 -2.203 1.00 89.88 72 TRP A N 1
ATOM 522 C CA . TRP A 1 72 ? 11.959 2.772 -1.519 1.00 89.88 72 TRP A CA 1
ATOM 523 C C . TRP A 1 72 ? 11.514 2.238 -0.157 1.00 89.88 72 TRP A C 1
ATOM 525 O O . TRP A 1 72 ? 11.446 1.034 0.090 1.00 89.88 72 TRP A O 1
ATOM 535 N N . TYR A 1 73 ? 11.175 3.158 0.739 1.00 91.06 73 TYR A N 1
ATOM 536 C CA . TYR A 1 73 ? 10.583 2.843 2.032 1.00 91.06 73 TYR A CA 1
ATOM 537 C C . TYR A 1 73 ? 9.068 2.746 1.891 1.00 91.06 73 TYR A C 1
ATOM 539 O O . TYR A 1 73 ? 8.469 3.558 1.191 1.00 91.06 73 TYR A O 1
ATOM 547 N N . TYR A 1 74 ? 8.441 1.809 2.601 1.00 89.12 74 TYR A N 1
ATOM 548 C CA . TYR A 1 74 ? 6.987 1.695 2.681 1.00 89.12 74 TYR A CA 1
ATOM 549 C C . TYR A 1 74 ? 6.487 1.956 4.104 1.00 89.12 74 TYR A C 1
ATOM 551 O O . TYR A 1 74 ? 7.187 1.729 5.093 1.00 89.12 74 TYR A O 1
ATOM 559 N N . LYS A 1 75 ? 5.249 2.437 4.211 1.00 90.94 75 LYS A N 1
ATOM 560 C CA . LYS A 1 75 ? 4.562 2.693 5.476 1.00 90.94 75 LYS A CA 1
ATOM 561 C C . LYS A 1 75 ? 3.088 2.347 5.352 1.00 90.94 75 LYS A C 1
ATOM 563 O O . LYS A 1 75 ? 2.407 2.832 4.457 1.00 90.94 75 LYS A O 1
ATOM 568 N N . ILE A 1 76 ? 2.582 1.571 6.302 1.00 91.25 76 ILE A N 1
ATOM 569 C CA . ILE A 1 76 ? 1.154 1.277 6.422 1.00 91.25 76 ILE A CA 1
ATOM 570 C C . ILE A 1 76 ? 0.586 2.196 7.500 1.00 91.25 76 ILE A C 1
ATOM 572 O O . ILE A 1 76 ? 1.114 2.256 8.611 1.00 91.25 76 ILE A O 1
ATOM 576 N N . LYS A 1 77 ? -0.477 2.931 7.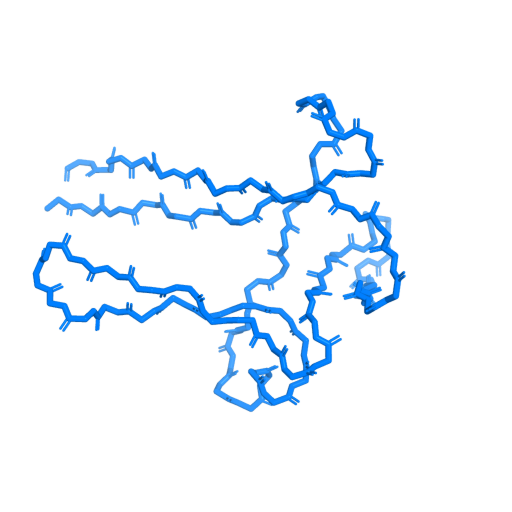175 1.00 91.19 77 LYS A N 1
ATOM 577 C CA . LYS A 1 77 ? -1.229 3.724 8.151 1.00 91.19 77 LYS A CA 1
ATOM 578 C C . LYS A 1 77 ? -2.652 3.197 8.251 1.00 91.19 77 LYS A C 1
ATOM 580 O O . LYS A 1 77 ? -3.301 2.961 7.234 1.00 91.19 77 LYS A O 1
ATOM 585 N N . VAL A 1 78 ? -3.110 3.026 9.487 1.00 91.38 78 VAL A N 1
ATOM 586 C CA . VAL A 1 78 ? -4.436 2.501 9.817 1.00 91.38 78 VAL A CA 1
ATOM 587 C C . VAL A 1 78 ? -5.146 3.513 10.702 1.00 91.38 78 VAL A C 1
ATOM 589 O O . VAL A 1 78 ? -4.579 3.980 11.691 1.00 91.38 78 VAL A O 1
ATOM 592 N N . TRP A 1 79 ? -6.387 3.841 10.359 1.00 93.62 79 TRP A N 1
ATOM 593 C CA . TRP A 1 79 ? -7.242 4.719 11.146 1.00 93.62 79 TRP A CA 1
ATOM 594 C C . TRP A 1 79 ? -8.563 4.030 11.442 1.00 93.62 79 TRP A C 1
ATOM 596 O O . TRP A 1 79 ? -9.182 3.455 10.549 1.00 93.62 79 TRP A O 1
ATOM 606 N N . LYS A 1 80 ? -9.017 4.147 12.690 1.00 91.81 80 LYS A N 1
ATOM 607 C CA . LYS A 1 80 ? -10.385 3.802 13.055 1.00 91.81 80 LYS A CA 1
ATOM 608 C C . LYS A 1 80 ? -11.312 4.925 12.601 1.00 91.81 80 LYS A C 1
ATOM 610 O O . LYS A 1 80 ? -11.166 6.066 13.036 1.00 91.81 80 LYS A O 1
ATOM 615 N N . LEU A 1 81 ? -12.243 4.585 11.728 1.00 88.69 81 LEU A N 1
ATOM 616 C CA . LEU A 1 81 ? -13.406 5.387 11.394 1.00 88.69 81 LEU A CA 1
ATOM 617 C C . LEU A 1 81 ? -14.556 4.926 12.311 1.00 88.69 81 LEU A C 1
ATOM 619 O O . LEU A 1 81 ? -14.580 3.755 12.688 1.00 88.69 81 LEU A O 1
ATOM 623 N N . GLY A 1 82 ? -15.436 5.857 12.705 1.00 79.81 82 GLY A N 1
ATOM 624 C CA . GLY A 1 82 ? -16.606 5.682 13.600 1.00 79.81 82 GLY A CA 1
ATOM 625 C C . GLY A 1 82 ? -1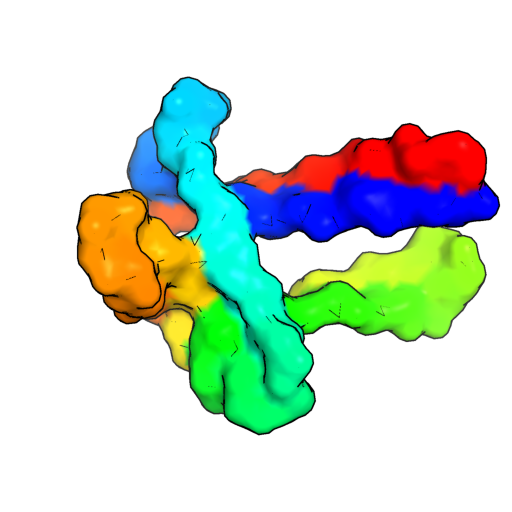6.879 4.282 14.159 1.00 79.81 82 GLY A C 1
ATOM 626 O O . GLY A 1 82 ? -17.277 3.377 13.397 1.00 79.81 82 GLY A O 1
#